Protein AF-A0AAU4NIT7-F1 (afdb_monomer_lite)

Secondary structure (DSSP, 8-state):
--HHHHHHHHHHHHHHHHHTTSS-S-HHHHHHHHHHH-HHHHHHHTSS-S-HHHHHHHHHHHHHHHHHHHT-

Foldseek 3Di:
DPVVVLLVVLLVLCVVCVVVQLADDDSLLLSQQCVVVNSVQSSVVSYRHPDPVSVCRSVVVVVVVVVVVVVD

pLDDT: mean 88.14, std 14.25, range [44.69, 97.94]

Structure (mmCIF, N/CA/C/O backbone):
data_AF-A0AAU4NIT7-F1
#
_entry.id   AF-A0AAU4NIT7-F1
#
loop_
_atom_site.group_PDB
_atom_site.id
_atom_site.type_symbol
_atom_site.label_atom_id
_atom_site.label_alt_id
_atom_site.label_comp_id
_atom_site.label_asym_id
_atom_site.label_entity_id
_atom_site.label_seq_id
_atom_site.pdbx_PDB_ins_code
_atom_site.Cartn_x
_atom_site.Cartn_y
_atom_site.Cartn_z
_atom_site.occupancy
_atom_site.B_iso_or_equiv
_atom_site.auth_seq_id
_atom_site.auth_comp_id
_atom_site.auth_asym_id
_atom_site.auth_atom_id
_atom_site.pdbx_PDB_model_num
ATOM 1 N N . MET A 1 1 ? 19.078 4.266 -8.697 1.00 47.19 1 MET A N 1
ATOM 2 C CA . MET A 1 1 ? 18.718 3.322 -7.609 1.00 47.19 1 MET A CA 1
ATOM 3 C C . MET A 1 1 ? 18.021 4.049 -6.444 1.00 47.19 1 MET A C 1
ATOM 5 O O . MET A 1 1 ? 18.411 3.869 -5.298 1.00 47.19 1 MET A O 1
ATOM 9 N N . ALA A 1 2 ? 17.008 4.886 -6.719 1.00 59.88 2 ALA A N 1
ATOM 10 C CA . ALA A 1 2 ? 16.279 5.643 -5.685 1.00 59.88 2 ALA A CA 1
ATOM 11 C C . ALA A 1 2 ? 14.879 5.059 -5.409 1.00 59.88 2 ALA A C 1
ATOM 13 O O . ALA A 1 2 ? 14.485 4.961 -4.254 1.00 59.88 2 ALA A O 1
ATOM 14 N N . GLN A 1 3 ? 14.191 4.562 -6.446 1.00 59.59 3 GLN A N 1
ATOM 15 C CA . GLN A 1 3 ? 12.815 4.059 -6.323 1.00 59.59 3 GLN A CA 1
ATOM 16 C C . GLN A 1 3 ? 12.693 2.776 -5.481 1.00 59.59 3 GLN A C 1
ATOM 18 O O . GLN A 1 3 ? 11.786 2.654 -4.669 1.00 59.59 3 GLN A O 1
ATOM 23 N N . GLY A 1 4 ? 13.653 1.846 -5.579 1.00 69.50 4 GLY A N 1
ATOM 24 C CA . GLY A 1 4 ? 13.606 0.599 -4.800 1.00 69.50 4 GLY A CA 1
ATOM 25 C C . GLY A 1 4 ? 13.725 0.800 -3.283 1.00 69.50 4 GLY A C 1
ATOM 26 O O . GLY A 1 4 ? 13.102 0.072 -2.522 1.00 69.50 4 GLY A O 1
ATOM 27 N N . ARG A 1 5 ? 14.474 1.817 -2.827 1.00 74.12 5 ARG A N 1
ATOM 28 C CA . ARG A 1 5 ? 14.625 2.109 -1.388 1.00 74.12 5 ARG A CA 1
ATOM 29 C C . ARG A 1 5 ? 13.345 2.669 -0.780 1.00 74.12 5 ARG A C 1
ATOM 31 O O . ARG A 1 5 ? 13.039 2.360 0.364 1.00 74.12 5 ARG A O 1
ATOM 38 N N . TYR A 1 6 ? 12.619 3.477 -1.545 1.00 77.12 6 TYR A N 1
ATOM 39 C CA . TYR A 1 6 ? 11.359 4.052 -1.094 1.00 77.12 6 TYR A CA 1
ATOM 40 C C . TYR A 1 6 ? 10.281 2.971 -0.948 1.00 77.12 6 TYR A C 1
ATOM 42 O O . TYR A 1 6 ? 9.608 2.919 0.073 1.00 77.12 6 TYR A O 1
ATOM 50 N N . ASN A 1 7 ? 10.210 2.026 -1.888 1.00 80.06 7 ASN A N 1
ATOM 51 C CA . ASN A 1 7 ? 9.292 0.887 -1.795 1.00 80.06 7 ASN A CA 1
ATOM 52 C C . ASN A 1 7 ? 9.583 -0.014 -0.584 1.00 80.06 7 ASN A C 1
ATOM 54 O O . ASN A 1 7 ? 8.655 -0.431 0.106 1.00 80.06 7 ASN A O 1
ATOM 58 N N . CYS A 1 8 ? 10.863 -0.272 -0.286 1.00 84.38 8 CYS A N 1
ATOM 59 C CA . CYS A 1 8 ? 11.252 -0.982 0.935 1.00 84.38 8 CYS A CA 1
ATOM 60 C C . CYS A 1 8 ? 10.804 -0.238 2.200 1.00 84.38 8 CYS A C 1
ATOM 62 O O . CYS A 1 8 ? 10.257 -0.867 3.097 1.00 84.38 8 CYS A O 1
ATOM 64 N N . ALA A 1 9 ? 10.981 1.086 2.248 1.00 87.75 9 ALA A N 1
ATOM 65 C CA . ALA A 1 9 ? 10.564 1.893 3.392 1.00 87.75 9 ALA A CA 1
ATOM 66 C C . ALA A 1 9 ? 9.038 1.866 3.601 1.00 87.75 9 ALA A C 1
ATOM 68 O O . ALA A 1 9 ? 8.580 1.696 4.725 1.00 87.75 9 ALA A O 1
ATOM 69 N N . VAL A 1 10 ? 8.252 1.943 2.521 1.00 88.25 10 VAL A N 1
ATOM 70 C CA . VAL A 1 10 ? 6.786 1.817 2.596 1.00 88.25 10 VAL A CA 1
ATOM 71 C C . VAL A 1 10 ? 6.379 0.465 3.186 1.00 88.25 10 VAL A C 1
ATOM 73 O O . VAL A 1 10 ? 5.506 0.409 4.046 1.00 88.25 10 VAL A O 1
ATOM 76 N N . LEU A 1 11 ? 7.014 -0.631 2.763 1.00 88.69 11 LEU A N 1
ATOM 77 C CA . LEU A 1 11 ? 6.732 -1.957 3.322 1.00 88.69 11 LEU A CA 1
ATOM 78 C C . LEU A 1 11 ? 7.164 -2.087 4.786 1.00 88.69 11 LEU A C 1
ATOM 80 O O . LEU A 1 11 ? 6.448 -2.703 5.576 1.00 88.69 11 LEU A O 1
ATOM 84 N N . ASP A 1 12 ? 8.302 -1.502 5.158 1.00 92.56 12 ASP A N 1
ATOM 85 C CA . ASP A 1 12 ? 8.778 -1.494 6.543 1.00 92.56 12 ASP A CA 1
ATOM 86 C C . ASP A 1 12 ? 7.784 -0.794 7.483 1.00 92.56 12 ASP A C 1
ATOM 88 O O . ASP A 1 12 ? 7.557 -1.284 8.592 1.00 92.56 12 ASP A O 1
ATOM 92 N N . ASP A 1 13 ? 7.138 0.280 7.020 1.00 93.44 13 ASP A N 1
ATOM 93 C CA . ASP A 1 13 ? 6.109 1.003 7.775 1.00 93.44 13 ASP A CA 1
ATOM 94 C C . ASP A 1 13 ? 4.800 0.204 7.924 1.00 93.44 13 ASP A C 1
ATOM 96 O O . ASP A 1 13 ? 4.056 0.392 8.888 1.00 93.44 13 ASP A O 1
ATOM 100 N N . LEU A 1 14 ? 4.485 -0.695 6.987 1.00 95.19 14 LEU A N 1
ATOM 101 C CA . LEU A 1 14 ? 3.247 -1.488 7.004 1.00 95.19 14 LEU A CA 1
ATOM 102 C C . LEU A 1 14 ? 3.389 -2.824 7.737 1.00 95.19 14 LEU A C 1
ATOM 104 O O . LEU A 1 14 ? 2.403 -3.332 8.278 1.00 95.19 14 LEU A O 1
ATOM 108 N N . ARG A 1 15 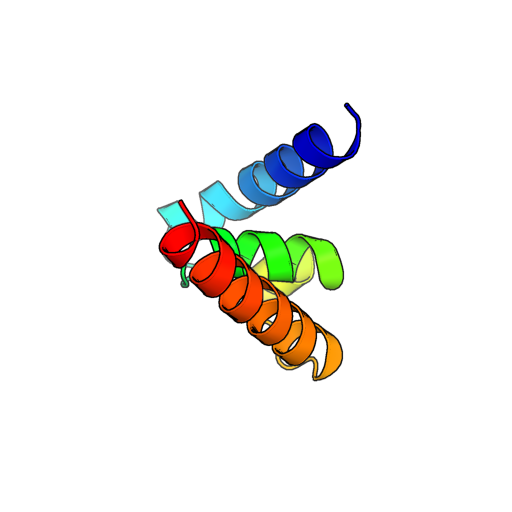? 4.604 -3.378 7.799 1.00 94.81 15 ARG A N 1
ATOM 109 C CA . ARG A 1 15 ? 4.886 -4.702 8.370 1.00 94.81 15 ARG A CA 1
ATOM 110 C C . ARG A 1 15 ? 4.300 -4.919 9.775 1.00 94.81 15 ARG A C 1
ATOM 112 O O . ARG A 1 15 ? 3.648 -5.944 9.951 1.00 94.81 15 ARG A O 1
ATOM 119 N N . PRO A 1 16 ? 4.413 -3.995 10.749 1.00 96.31 16 PRO A N 1
ATOM 120 C CA . PRO A 1 16 ? 3.813 -4.207 12.072 1.00 96.31 16 PRO A CA 1
ATOM 121 C C . PRO A 1 16 ? 2.282 -4.356 12.024 1.00 96.31 16 PRO A C 1
ATOM 123 O O . PRO A 1 16 ? 1.689 -5.138 12.771 1.00 96.31 16 PRO A O 1
ATOM 126 N N . GLY A 1 17 ? 1.624 -3.622 11.121 1.00 95.56 17 GLY A N 1
ATOM 127 C CA . GLY A 1 17 ? 0.185 -3.739 10.885 1.00 95.56 17 GLY A CA 1
ATOM 128 C C . GLY A 1 17 ? -0.186 -5.092 10.281 1.00 95.56 17 GLY A C 1
ATOM 129 O O . GLY A 1 17 ? -1.175 -5.695 10.686 1.00 95.56 17 GLY A O 1
ATOM 130 N N . MET A 1 18 ? 0.637 -5.603 9.366 1.00 95.19 18 MET A N 1
ATOM 131 C CA . MET A 1 18 ? 0.436 -6.919 8.753 1.00 95.19 18 MET A CA 1
ATOM 132 C C . MET A 1 18 ? 0.672 -8.060 9.752 1.00 95.19 18 MET A C 1
ATOM 134 O O . MET A 1 18 ? -0.119 -8.996 9.815 1.00 95.19 18 MET A O 1
ATOM 138 N N . GLU A 1 19 ? 1.716 -7.963 10.579 1.00 95.62 19 GLU A N 1
ATOM 139 C CA . GLU A 1 19 ? 2.047 -8.953 11.616 1.00 95.62 19 GLU A CA 1
ATOM 140 C C . GLU A 1 19 ? 0.972 -9.045 12.704 1.00 95.62 19 GLU A C 1
ATOM 142 O O . GLU A 1 19 ? 0.675 -10.130 13.201 1.00 95.62 19 GLU A O 1
ATOM 147 N N . SER A 1 20 ? 0.365 -7.912 13.063 1.00 96.62 20 SER A N 1
ATOM 148 C CA . SER A 1 20 ? -0.737 -7.863 14.031 1.00 96.62 20 SER A CA 1
ATOM 149 C C . SER A 1 20 ? -2.101 -8.221 13.431 1.00 96.62 20 SER A C 1
ATOM 151 O O . SER A 1 20 ? -3.067 -8.372 14.178 1.00 96.62 20 SER A O 1
ATOM 153 N N . GLY A 1 21 ? -2.203 -8.342 12.103 1.00 95.56 21 GLY A N 1
ATOM 154 C CA . GLY A 1 21 ? -3.469 -8.519 11.391 1.00 95.56 21 GLY A CA 1
ATOM 155 C C . GLY A 1 21 ? -4.338 -7.256 11.323 1.00 95.56 21 GLY A C 1
ATOM 156 O O . GLY A 1 21 ? -5.473 -7.328 10.861 1.00 95.56 21 GLY A O 1
ATOM 157 N N . ALA A 1 22 ? -3.827 -6.102 11.767 1.00 96.00 22 ALA A N 1
ATOM 158 C CA . ALA A 1 22 ? -4.507 -4.812 11.656 1.00 96.00 22 ALA A CA 1
ATOM 159 C C . ALA A 1 22 ? -4.538 -4.281 10.210 1.00 96.00 22 ALA A C 1
ATOM 161 O O . ALA A 1 22 ? -5.432 -3.518 9.854 1.00 96.00 22 ALA A O 1
ATOM 162 N N . VAL A 1 23 ? -3.571 -4.687 9.383 1.00 97.56 23 VAL A N 1
ATOM 163 C CA . VAL A 1 23 ? -3.522 -4.424 7.940 1.00 97.56 23 VAL A CA 1
ATOM 164 C C . VAL A 1 23 ? -3.576 -5.757 7.208 1.00 97.56 23 VAL A C 1
ATOM 166 O O . VAL A 1 23 ? -2.796 -6.661 7.499 1.00 97.56 23 VAL A O 1
ATOM 169 N N . THR A 1 24 ? -4.484 -5.878 6.244 1.00 96.56 24 THR A N 1
ATOM 170 C CA . THR A 1 24 ? -4.688 -7.107 5.470 1.00 96.56 24 THR A CA 1
ATOM 171 C C . THR A 1 24 ? -4.673 -6.815 3.974 1.00 96.56 24 THR A C 1
ATOM 173 O O . THR A 1 24 ? -5.126 -5.760 3.535 1.00 96.56 24 THR A O 1
ATOM 176 N N . GLY A 1 25 ? -4.127 -7.742 3.190 1.00 93.44 25 GLY A N 1
ATOM 177 C CA . GLY A 1 25 ? -3.987 -7.606 1.740 1.00 93.44 25 GLY A CA 1
ATOM 178 C C . GLY A 1 25 ? -2.710 -8.262 1.224 1.00 93.44 25 GLY A C 1
ATOM 179 O O . GLY A 1 25 ? -1.868 -8.704 2.011 1.00 93.44 25 GLY A O 1
ATOM 180 N N . ASP A 1 26 ? -2.573 -8.326 -0.098 1.00 94.25 26 ASP A N 1
ATOM 181 C CA . ASP A 1 26 ? -1.335 -8.773 -0.728 1.00 94.25 26 ASP A CA 1
ATOM 182 C C . ASP A 1 26 ? -0.200 -7.755 -0.465 1.00 94.25 26 ASP A C 1
ATOM 184 O O . ASP A 1 26 ? -0.419 -6.547 -0.600 1.00 94.25 26 ASP A O 1
ATOM 188 N N . PRO A 1 27 ? 1.019 -8.187 -0.085 1.00 92.56 27 PRO A N 1
ATOM 189 C CA . PRO A 1 27 ? 2.117 -7.267 0.213 1.00 92.56 27 PRO A CA 1
ATOM 190 C C . PRO A 1 27 ? 2.469 -6.311 -0.936 1.00 92.56 27 PRO A C 1
ATOM 192 O O . PRO A 1 27 ? 2.828 -5.160 -0.682 1.00 92.56 27 PRO A O 1
ATOM 195 N N . VAL A 1 28 ? 2.370 -6.757 -2.192 1.00 91.62 28 VAL A N 1
ATOM 196 C CA . VAL A 1 28 ? 2.660 -5.921 -3.365 1.00 91.62 28 VAL A CA 1
ATOM 197 C C . VAL A 1 28 ? 1.563 -4.877 -3.540 1.00 91.62 28 VAL A C 1
ATOM 199 O O . VAL A 1 28 ? 1.868 -3.700 -3.732 1.00 91.62 28 VAL A O 1
ATOM 202 N N . GLU A 1 29 ? 0.298 -5.266 -3.400 1.00 95.12 29 GLU A N 1
ATOM 203 C CA . GLU A 1 29 ? -0.833 -4.332 -3.452 1.00 95.12 29 GLU A CA 1
ATOM 204 C C . GLU A 1 29 ? -0.771 -3.281 -2.339 1.00 95.12 29 GLU A C 1
ATOM 206 O O . GLU A 1 29 ? -0.961 -2.090 -2.594 1.00 95.12 29 GLU A O 1
ATOM 211 N N . LEU A 1 30 ? -0.440 -3.694 -1.113 1.00 95.94 30 LEU A N 1
ATOM 212 C CA . LEU A 1 30 ? -0.293 -2.801 0.038 1.00 95.94 30 LEU A CA 1
ATOM 213 C C . LEU A 1 30 ? 0.882 -1.833 -0.129 1.00 95.94 30 LEU A C 1
ATOM 215 O O . LEU A 1 30 ? 0.758 -0.653 0.199 1.00 95.94 30 LEU A O 1
ATOM 219 N N . MET A 1 31 ? 2.002 -2.297 -0.690 1.00 95.31 31 MET A N 1
ATOM 220 C CA . MET A 1 31 ? 3.130 -1.437 -1.048 1.00 95.31 31 MET A CA 1
ATOM 221 C C . MET A 1 31 ? 2.728 -0.398 -2.100 1.00 95.31 31 MET A C 1
ATOM 223 O O . MET A 1 31 ? 3.057 0.776 -1.949 1.00 95.31 31 MET A O 1
ATOM 227 N N . LEU A 1 32 ? 2.014 -0.799 -3.157 1.00 95.31 32 LEU A N 1
ATOM 228 C CA . LEU A 1 32 ? 1.546 0.117 -4.204 1.00 95.31 32 LEU A CA 1
ATOM 229 C C . LEU A 1 32 ? 0.540 1.136 -3.656 1.00 95.31 32 LEU A C 1
ATOM 231 O O . LEU A 1 32 ? 0.628 2.324 -3.972 1.00 95.31 32 LEU A O 1
ATOM 235 N N . ALA A 1 33 ? -0.371 0.693 -2.789 1.00 97.19 33 ALA A N 1
ATOM 236 C CA . ALA A 1 33 ? -1.303 1.570 -2.095 1.00 97.19 33 ALA A CA 1
ATOM 237 C C . ALA A 1 33 ? -0.565 2.561 -1.184 1.00 97.19 33 ALA A C 1
ATOM 239 O O . ALA A 1 33 ? -0.852 3.754 -1.221 1.00 97.19 33 ALA A O 1
ATOM 240 N N . GLY A 1 34 ? 0.429 2.099 -0.421 1.00 96.19 34 GLY A N 1
ATOM 241 C CA . GLY A 1 34 ? 1.256 2.945 0.438 1.00 96.19 34 GLY A CA 1
ATOM 242 C C . GLY A 1 34 ? 2.152 3.908 -0.344 1.00 96.19 34 GLY A C 1
ATOM 243 O O . GLY A 1 34 ? 2.387 5.022 0.111 1.00 96.19 34 GLY A O 1
ATOM 244 N N . TYR A 1 35 ? 2.598 3.530 -1.541 1.00 94.38 35 TYR A N 1
ATOM 245 C CA . TYR A 1 35 ? 3.348 4.410 -2.434 1.00 94.38 35 TYR A CA 1
ATOM 246 C C . TYR A 1 35 ? 2.478 5.560 -2.965 1.00 94.38 35 TYR A C 1
ATOM 248 O O . TY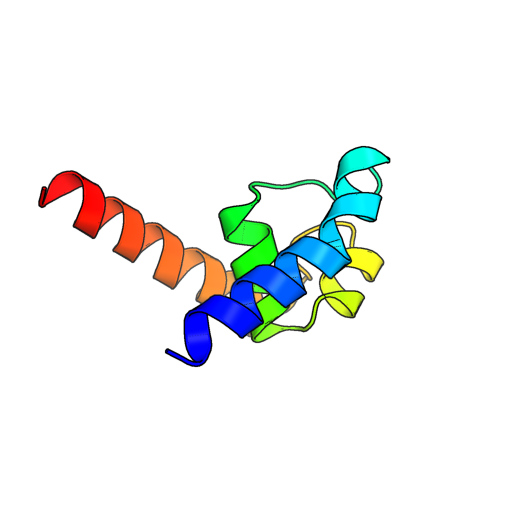R A 1 35 ? 2.934 6.699 -3.015 1.00 94.38 35 TYR A O 1
ATOM 256 N N . ASN A 1 36 ? 1.230 5.277 -3.359 1.00 96.56 36 ASN A N 1
ATOM 257 C CA . ASN A 1 36 ? 0.324 6.287 -3.916 1.00 96.56 36 ASN A CA 1
ATOM 258 C C . ASN A 1 36 ? -0.368 7.138 -2.833 1.00 96.56 36 ASN A C 1
ATOM 260 O O . ASN A 1 36 ? -0.391 8.360 -2.946 1.00 96.56 36 ASN A O 1
ATOM 264 N N . ALA A 1 37 ? -0.909 6.510 -1.786 1.00 96.56 37 ALA A N 1
ATOM 265 C CA . ALA A 1 37 ? -1.717 7.166 -0.751 1.00 96.56 37 ALA A CA 1
ATOM 266 C C . ALA A 1 37 ? -0.963 7.448 0.561 1.00 96.56 37 ALA A C 1
ATOM 268 O O . ALA A 1 37 ? -1.490 8.127 1.444 1.00 96.56 37 ALA A O 1
ATOM 269 N N . GLY A 1 38 ? 0.252 6.916 0.712 1.00 96.19 38 GLY A N 1
ATOM 270 C CA . GLY A 1 38 ? 1.016 6.937 1.957 1.00 96.19 38 GLY A CA 1
ATOM 271 C C . GLY A 1 38 ? 0.704 5.742 2.877 1.00 96.19 38 GLY A C 1
ATOM 272 O O . GLY A 1 38 ? -0.447 5.299 2.963 1.00 96.19 38 GLY A O 1
ATOM 273 N N . PRO A 1 39 ? 1.695 5.229 3.636 1.00 96.31 39 PRO A N 1
ATOM 274 C CA . PRO A 1 39 ? 1.502 4.079 4.524 1.00 96.31 39 PRO A CA 1
ATOM 275 C C . PRO A 1 39 ? 0.518 4.365 5.669 1.00 96.31 39 PRO A C 1
ATOM 277 O O . PRO A 1 39 ? -0.218 3.474 6.083 1.00 96.31 39 PRO A O 1
ATOM 280 N N . GLY A 1 40 ? 0.423 5.616 6.134 1.00 96.50 40 GLY A N 1
ATOM 281 C CA . GLY A 1 40 ? -0.543 6.008 7.166 1.00 96.50 40 GLY A CA 1
ATOM 282 C C . GLY A 1 40 ? -2.003 5.826 6.736 1.00 96.50 40 GLY A C 1
ATOM 283 O O . GLY A 1 40 ? -2.829 5.421 7.550 1.00 96.50 40 GLY A O 1
ATOM 284 N N . ALA A 1 41 ? -2.324 6.049 5.456 1.00 97.62 41 ALA A N 1
ATOM 285 C CA . ALA A 1 41 ? -3.667 5.794 4.934 1.00 97.62 41 ALA A CA 1
ATOM 286 C C . ALA A 1 41 ? -3.968 4.289 4.915 1.00 97.62 41 ALA A C 1
ATOM 288 O O . ALA A 1 41 ? -5.033 3.863 5.352 1.00 97.62 41 ALA A O 1
ATOM 289 N N . VAL A 1 42 ? -3.008 3.470 4.482 1.00 97.88 42 VAL A N 1
ATOM 290 C CA . VAL A 1 42 ? -3.155 2.007 4.486 1.00 97.88 42 VAL A CA 1
ATOM 291 C C . VAL A 1 42 ? -3.359 1.477 5.909 1.00 97.88 42 VAL A C 1
ATOM 293 O O . VAL A 1 42 ? -4.237 0.650 6.138 1.00 97.88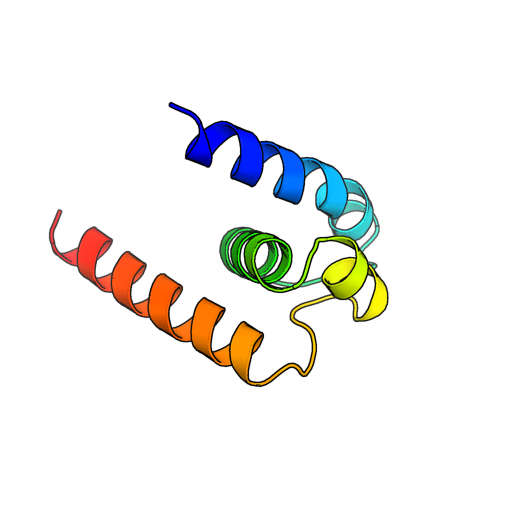 42 VAL A O 1
ATOM 296 N N . GLN A 1 43 ? -2.611 1.999 6.885 1.00 97.62 43 GLN A N 1
ATOM 297 C CA . GLN A 1 43 ? -2.792 1.664 8.301 1.00 97.62 43 GLN A CA 1
ATOM 298 C C . GLN A 1 43 ? -4.168 2.098 8.828 1.00 97.62 43 GLN A C 1
ATOM 300 O O . GLN A 1 43 ? -4.829 1.325 9.514 1.00 97.62 43 GLN A O 1
ATOM 305 N N . GLN A 1 44 ? -4.624 3.310 8.490 1.00 97.81 44 GLN A N 1
ATOM 306 C CA . GLN A 1 44 ? -5.922 3.838 8.923 1.00 97.81 44 GLN A CA 1
ATOM 307 C C . GLN A 1 44 ? -7.100 2.996 8.413 1.00 97.81 44 GLN A C 1
ATOM 309 O O . GLN A 1 44 ? -8.080 2.818 9.135 1.00 97.81 44 GLN A O 1
ATOM 314 N N . PHE A 1 45 ? -7.021 2.511 7.172 1.00 97.75 45 PHE A N 1
ATOM 315 C CA . PHE A 1 45 ? -8.085 1.729 6.538 1.00 97.75 45 PHE A CA 1
ATOM 316 C C . PHE A 1 45 ? -7.895 0.209 6.666 1.00 97.75 45 PHE A C 1
ATOM 318 O O . PHE A 1 45 ? -8.787 -0.541 6.277 1.00 97.75 45 PHE A O 1
ATOM 325 N N . GLY A 1 46 ? -6.765 -0.254 7.211 1.00 97.69 46 GLY A N 1
ATOM 326 C CA . GLY A 1 46 ? -6.452 -1.679 7.366 1.00 97.69 46 GLY A CA 1
ATOM 327 C C . GLY A 1 46 ? -6.227 -2.425 6.043 1.00 97.69 46 GLY A C 1
ATOM 328 O O . GLY A 1 46 ? -6.349 -3.650 6.000 1.00 97.69 46 GLY A O 1
ATOM 329 N N . GLY A 1 47 ? -5.918 -1.704 4.963 1.00 96.62 47 GLY A N 1
ATOM 330 C CA . GLY A 1 47 ? -5.845 -2.230 3.599 1.00 96.62 47 GLY A CA 1
ATOM 331 C C . GLY A 1 47 ? -5.802 -1.112 2.555 1.00 96.62 47 GLY A C 1
ATOM 332 O O . GLY A 1 47 ? -5.435 0.023 2.861 1.00 96.62 47 GLY A O 1
ATOM 333 N N . ILE A 1 48 ? -6.184 -1.409 1.311 1.00 97.94 48 ILE A N 1
ATOM 334 C CA . ILE A 1 48 ? -6.249 -0.397 0.244 1.00 97.94 48 ILE A CA 1
ATOM 335 C C . ILE A 1 48 ? -7.320 0.653 0.607 1.00 97.94 48 ILE A C 1
ATOM 337 O O . ILE A 1 48 ? -8.487 0.290 0.778 1.00 97.94 48 ILE A O 1
ATOM 341 N N . PRO A 1 49 ? -6.971 1.950 0.715 1.00 97.81 49 PRO A N 1
ATOM 342 C CA . PRO A 1 49 ? -7.936 2.981 1.077 1.00 97.81 49 PRO A CA 1
ATOM 343 C C . PRO A 1 49 ? -9.015 3.152 -0.010 1.00 97.81 49 PRO A C 1
ATOM 345 O O . PRO A 1 49 ? -8.762 2.876 -1.188 1.00 97.81 49 PRO A O 1
ATOM 348 N N . PRO A 1 50 ? -10.214 3.661 0.335 1.00 97.38 50 PRO A N 1
ATOM 349 C CA . PRO A 1 50 ? -11.318 3.889 -0.600 1.00 97.38 50 PRO A CA 1
ATOM 350 C C . PRO A 1 50 ? -11.100 5.136 -1.478 1.00 97.38 50 PRO A C 1
ATOM 352 O O . PRO A 1 50 ? -12.011 5.931 -1.709 1.00 97.38 50 PRO A O 1
ATOM 355 N N . TYR A 1 51 ? -9.872 5.332 -1.952 1.00 97.50 51 TYR A N 1
ATOM 356 C CA . TYR A 1 51 ? -9.491 6.397 -2.866 1.00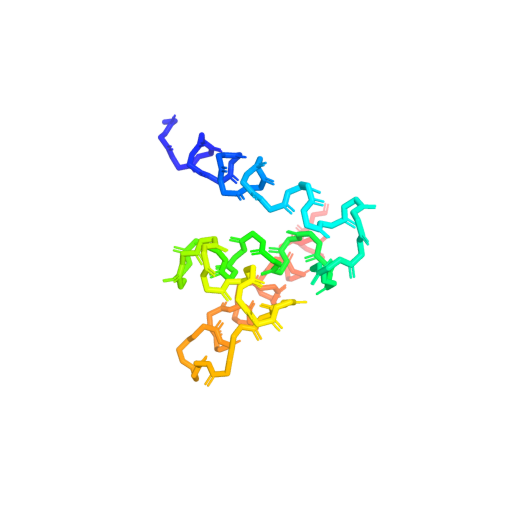 97.50 51 TYR A CA 1
ATOM 357 C C . TYR A 1 51 ? -9.472 5.826 -4.278 1.00 97.50 51 TYR A C 1
ATOM 359 O O . TYR A 1 51 ? -8.703 4.913 -4.578 1.00 97.50 51 TYR A O 1
ATOM 367 N N . VAL A 1 52 ? -10.319 6.376 -5.151 1.00 97.25 52 VAL A N 1
ATOM 368 C CA . VAL A 1 52 ? -10.465 5.905 -6.539 1.00 97.25 52 VAL A CA 1
ATOM 369 C C . VAL A 1 52 ? -9.120 5.900 -7.267 1.00 97.25 52 VAL A C 1
ATOM 371 O O . VAL A 1 52 ? -8.803 4.946 -7.969 1.00 97.25 52 VAL A O 1
ATOM 374 N N . GLU A 1 53 ? -8.300 6.933 -7.061 1.00 96.31 53 GLU A N 1
ATOM 375 C CA . GLU A 1 53 ? -6.953 7.006 -7.632 1.00 96.31 53 GLU A CA 1
ATOM 376 C C . GLU A 1 53 ? -6.081 5.826 -7.185 1.00 96.31 53 GLU A C 1
ATOM 378 O O . GLU A 1 53 ? -5.484 5.155 -8.023 1.00 96.31 53 GLU A O 1
ATOM 383 N N . THR A 1 54 ? -6.058 5.529 -5.885 1.00 97.62 54 THR A N 1
ATOM 384 C CA . THR A 1 54 ? -5.232 4.461 -5.313 1.00 97.62 54 THR A CA 1
ATOM 385 C C . THR A 1 54 ? -5.679 3.084 -5.781 1.00 97.62 54 THR A C 1
ATOM 387 O O . THR A 1 54 ? -4.845 2.274 -6.175 1.00 97.62 54 THR A O 1
ATOM 390 N N . GLN A 1 55 ? -6.986 2.820 -5.807 1.00 97.50 55 GLN A N 1
ATOM 391 C CA . GLN A 1 55 ? -7.527 1.553 -6.309 1.00 97.50 55 GLN A CA 1
ATOM 392 C C . GLN A 1 55 ? -7.183 1.339 -7.788 1.00 97.50 55 GLN A C 1
ATOM 394 O O . GLN A 1 55 ? -6.743 0.254 -8.179 1.00 97.50 55 GLN A O 1
ATOM 399 N N . ASN A 1 56 ? -7.317 2.391 -8.602 1.00 96.81 56 ASN A N 1
ATOM 400 C CA . ASN A 1 56 ? -6.948 2.351 -10.015 1.00 96.81 56 ASN A CA 1
ATOM 401 C C . ASN A 1 56 ? -5.439 2.154 -10.199 1.00 96.81 56 ASN A C 1
ATOM 403 O O . ASN A 1 56 ? -5.026 1.376 -11.059 1.00 96.81 56 ASN A O 1
ATOM 407 N N . TYR A 1 57 ? -4.620 2.829 -9.388 1.00 95.06 57 TYR A N 1
ATOM 408 C CA . TYR A 1 57 ? -3.167 2.702 -9.417 1.00 95.06 57 TYR A CA 1
ATOM 409 C C . TYR A 1 57 ? -2.725 1.269 -9.109 1.00 95.06 57 TYR A C 1
ATOM 411 O O . TYR A 1 57 ? -1.988 0.681 -9.900 1.00 95.06 57 TYR A O 1
ATOM 419 N N . VAL A 1 58 ? -3.231 0.680 -8.019 1.00 95.31 58 VAL A N 1
ATOM 420 C CA . VAL A 1 58 ? -2.940 -0.713 -7.646 1.00 95.31 58 VAL A CA 1
ATOM 421 C C . VAL A 1 58 ? -3.333 -1.658 -8.782 1.00 95.31 58 VAL A C 1
ATOM 423 O O . VAL A 1 58 ? -2.479 -2.388 -9.273 1.00 95.31 58 VAL A O 1
ATOM 426 N N . THR A 1 59 ? -4.577 -1.571 -9.265 1.00 94.25 59 THR A N 1
ATOM 427 C CA . THR A 1 59 ? -5.106 -2.453 -10.323 1.00 94.25 59 THR A CA 1
ATOM 428 C C . THR A 1 59 ? -4.299 -2.363 -11.620 1.00 94.25 59 THR A C 1
ATOM 430 O O . THR A 1 59 ? -4.014 -3.374 -12.256 1.00 94.25 59 THR A O 1
ATOM 433 N N . THR A 1 60 ? -3.910 -1.151 -12.026 1.00 93.19 60 THR A N 1
ATOM 434 C CA . THR A 1 60 ? -3.164 -0.937 -13.276 1.00 93.19 60 THR A CA 1
ATOM 435 C C . THR A 1 60 ? -1.771 -1.557 -13.207 1.00 93.19 60 THR A C 1
ATOM 437 O O . THR A 1 60 ? -1.320 -2.183 -14.165 1.00 93.19 60 THR A O 1
ATOM 440 N N . ILE A 1 61 ? -1.075 -1.389 -12.079 1.00 91.00 61 ILE A N 1
ATOM 441 C CA . ILE A 1 61 ? 0.300 -1.871 -11.931 1.00 91.00 61 ILE A CA 1
ATOM 442 C C . ILE A 1 61 ? 0.343 -3.384 -11.709 1.00 91.00 61 ILE A C 1
ATOM 444 O O . ILE A 1 61 ? 1.219 -4.037 -12.272 1.00 91.00 61 ILE A O 1
ATOM 448 N N . THR A 1 62 ? -0.590 -3.963 -10.949 1.00 89.31 62 THR A N 1
ATOM 449 C CA . THR A 1 62 ? -0.638 -5.422 -10.761 1.00 89.31 62 THR A CA 1
ATOM 450 C C . THR A 1 62 ? -1.012 -6.154 -12.045 1.00 89.31 62 THR A C 1
ATOM 452 O O . THR A 1 62 ? -0.403 -7.179 -12.346 1.00 89.31 62 THR A O 1
ATOM 455 N N . ALA A 1 63 ? -1.924 -5.601 -12.853 1.00 88.19 63 ALA A N 1
ATOM 456 C CA . ALA A 1 63 ? -2.229 -6.137 -14.180 1.00 88.19 63 ALA A CA 1
ATOM 457 C C . ALA A 1 63 ? -0.988 -6.128 -15.088 1.00 88.19 63 ALA A C 1
ATOM 459 O O . ALA A 1 63 ? -0.632 -7.155 -15.661 1.00 88.19 63 ALA A O 1
ATOM 460 N N . ALA A 1 64 ? -0.270 -5.001 -15.139 1.00 83.31 64 ALA A N 1
ATOM 461 C CA . ALA A 1 64 ? 0.963 -4.905 -15.913 1.00 83.31 64 ALA A CA 1
ATOM 462 C C . ALA A 1 64 ? 2.052 -5.866 -15.403 1.00 83.31 64 ALA A C 1
ATOM 464 O O . ALA A 1 64 ? 2.755 -6.473 -16.204 1.00 83.31 64 ALA A O 1
ATOM 465 N N . ALA A 1 65 ? 2.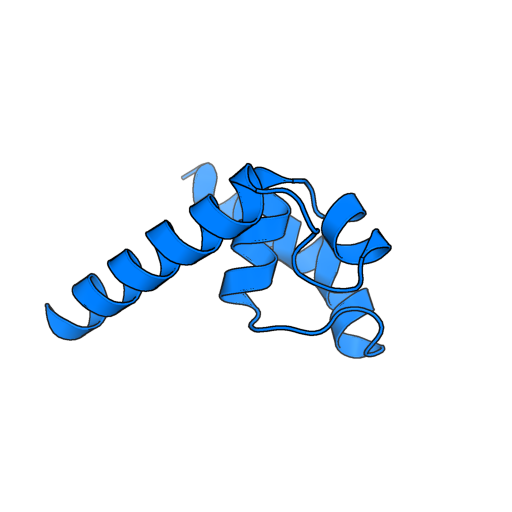201 -6.030 -14.085 1.00 78.25 65 ALA A N 1
ATOM 466 C CA . ALA A 1 65 ? 3.166 -6.962 -13.500 1.00 78.25 65 ALA A CA 1
ATOM 467 C C . ALA A 1 65 ? 2.882 -8.420 -13.901 1.00 78.25 65 ALA A C 1
ATOM 469 O O . ALA A 1 65 ? 3.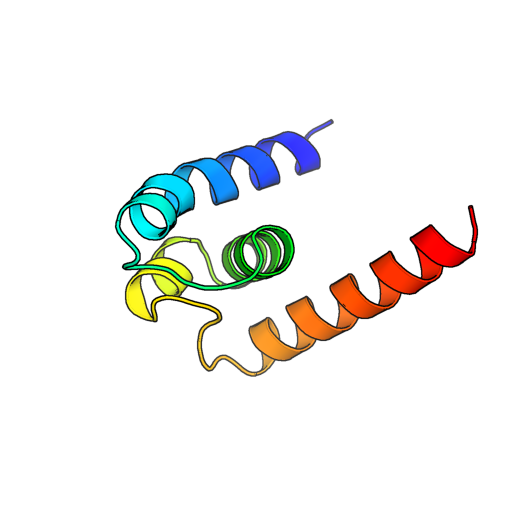814 -9.133 -14.268 1.00 78.25 65 ALA A O 1
ATOM 470 N N . GLY A 1 66 ? 1.610 -8.834 -13.911 1.00 72.12 66 GLY A N 1
ATOM 471 C CA . GLY A 1 66 ? 1.203 -10.151 -14.409 1.00 72.12 66 GLY A CA 1
ATOM 472 C C . GLY A 1 66 ? 1.539 -10.357 -15.889 1.00 72.12 66 GLY A C 1
ATOM 473 O O . GLY A 1 66 ? 2.027 -11.421 -16.269 1.00 72.12 66 GLY A O 1
ATOM 474 N N . ASP A 1 67 ? 1.367 -9.321 -16.713 1.00 62.19 67 ASP A N 1
ATOM 475 C CA . ASP A 1 67 ? 1.760 -9.361 -18.126 1.00 62.19 67 ASP A CA 1
ATOM 476 C C . ASP A 1 67 ? 3.285 -9.497 -18.303 1.00 62.19 67 ASP A C 1
ATOM 478 O O . ASP A 1 67 ? 3.746 -10.198 -19.206 1.00 62.19 67 ASP A O 1
ATOM 482 N N . TYR A 1 68 ? 4.086 -8.875 -17.428 1.00 60.22 68 TYR A N 1
ATOM 483 C CA . TYR A 1 68 ? 5.546 -9.022 -17.440 1.00 60.22 68 TYR A CA 1
ATOM 484 C C . TYR A 1 68 ? 6.020 -10.406 -16.972 1.00 60.22 68 TYR A C 1
ATOM 486 O O . TYR A 1 68 ? 7.019 -10.897 -17.502 1.00 60.22 68 TYR A O 1
ATOM 494 N N . ASP A 1 69 ? 5.322 -11.045 -16.030 1.00 58.72 69 ASP A N 1
ATOM 495 C CA . ASP A 1 69 ? 5.643 -12.404 -15.570 1.00 58.72 69 ASP A CA 1
ATOM 496 C C . ASP A 1 69 ? 5.296 -13.478 -16.618 1.00 58.72 69 ASP A C 1
ATOM 498 O O . ASP A 1 69 ? 5.995 -14.484 -16.711 1.00 58.72 69 ASP A O 1
ATOM 502 N N . LEU A 1 70 ? 4.273 -13.256 -17.455 1.00 51.91 70 LEU A N 1
ATOM 503 C CA . LEU A 1 70 ? 3.941 -14.129 -18.595 1.00 51.91 70 LEU A CA 1
ATOM 504 C C . LEU A 1 70 ? 4.860 -13.926 -19.811 1.00 51.91 70 LEU A C 1
ATOM 506 O O . LEU A 1 70 ? 4.932 -14.790 -20.686 1.00 51.91 70 LEU A O 1
ATOM 510 N N . ALA A 1 71 ? 5.545 -12.784 -19.886 1.00 48.53 71 ALA A N 1
ATOM 511 C CA . ALA A 1 71 ? 6.485 -12.453 -20.955 1.00 48.53 71 ALA A CA 1
ATOM 512 C C . ALA A 1 71 ? 7.928 -12.929 -20.677 1.00 48.53 71 ALA A C 1
ATOM 514 O O . ALA A 1 71 ? 8.832 -12.614 -21.460 1.00 48.53 71 ALA A O 1
ATOM 515 N N . ARG A 1 72 ? 8.155 -13.659 -19.578 1.00 44.69 72 ARG A N 1
ATOM 516 C CA . ARG A 1 72 ? 9.461 -14.157 -19.126 1.00 44.69 72 ARG A CA 1
ATOM 517 C C . ARG A 1 72 ? 9.542 -15.681 -19.171 1.00 44.69 72 ARG A C 1
ATOM 519 O O . ARG A 1 72 ? 10.673 -16.169 -19.395 1.00 44.69 72 ARG A O 1
#

Radius of gyration: 12.24 Å; chains: 1; bounding box: 30×21×35 Å

Sequence (72 aa):
MAQGRYNCAVLDDLRPGMESGAVTGDPVELMLAGYNAGPGAVQQFGGIPPYVETQNYVTTITAAAGDYDLAR